Protein AF-A0A3M1EH20-F1 (afdb_monomer)

Solvent-accessible surface area (backbone atoms only — not comparable to full-atom values): 4583 Å² total; per-residue (Å²): 136,82,79,75,78,84,69,76,74,49,72,47,78,40,85,48,34,6,36,95,76,47,41,91,88,38,63,58,56,43,39,72,50,56,65,62,35,79,44,76,33,32,38,40,18,74,48,12,33,32,33,44,27,37,48,18,42,37,37,31,54,82,45,36,68,38,72,46,77,34,64,75,47,46,78,39,76,64,90,88,126

Nearest PDB structures (foldseek):
  4nuh-assembly1_A  TM=8.196E-01  e=2.013E-01  Leucosporidium
  5uyt-assembly1_A  TM=7.906E-01  e=5.215E-01  Flavobacteriaceae bacterium 3519-10
  3uyv-assembly1_A-2  TM=5.319E-01  e=2.406E-01  Leucosporidium sp. AY30
  7dc5-assembly2_B  TM=7.606E-01  e=4.443E+00  Typhula ishikariensis
  5b5h-assembly1_A  TM=6.845E-01  e=6.350E+00  Typhula ishikariensis

Mean predicted aligned error: 5.78 Å

pLDDT: mean 89.76, std 15.02, range [40.97, 98.44]

Foldseek 3Di:
DDDDPPDDFAEDEQADAAAPPNDQPGPDWSAEDDALAEEGHAYEAASTEHEYEHNYEYEYHYYYPYYHYYHNYHYHYDPDD

Sequence (81 aa):
MAAQETREPYSACIAGQNGRSGRLAATPKAAKFGMRSTVIANIYVPNGTLWLRQKTQATGAFLGRWVVVGEKVRLTLASGF

Structure (mmCIF, N/CA/C/O backbone):
data_AF-A0A3M1EH20-F1
#
_entry.id   AF-A0A3M1EH20-F1
#
loop_
_atom_site.group_PDB
_atom_site.id
_atom_site.type_symbol
_atom_site.label_atom_id
_atom_site.label_alt_id
_atom_site.label_comp_id
_atom_site.label_asym_id
_atom_site.label_entity_id
_atom_site.label_seq_id
_atom_site.pdbx_PDB_ins_code
_atom_site.Cartn_x
_atom_site.Cartn_y
_atom_site.Cartn_z
_atom_site.occupancy
_atom_site.B_iso_or_equiv
_atom_site.auth_seq_id
_atom_site.auth_comp_id
_atom_site.auth_asym_id
_atom_site.auth_atom_id
_atom_site.pdbx_PDB_model_num
ATOM 1 N N . MET A 1 1 ? -31.181 -3.843 20.442 1.00 41.91 1 MET A N 1
ATOM 2 C CA . MET A 1 1 ? -29.779 -4.235 20.188 1.00 41.91 1 MET A CA 1
ATOM 3 C C . MET A 1 1 ? -29.730 -4.728 18.748 1.00 41.91 1 MET A C 1
ATOM 5 O O . MET A 1 1 ? -30.194 -5.825 18.483 1.00 41.91 1 MET A O 1
ATOM 9 N N . ALA A 1 2 ? -29.379 -3.858 17.797 1.00 40.97 2 ALA A N 1
ATOM 10 C CA . ALA A 1 2 ? -29.414 -4.202 16.376 1.00 40.97 2 ALA A CA 1
ATOM 11 C C . ALA A 1 2 ? -28.152 -4.999 16.029 1.00 40.97 2 ALA A C 1
ATOM 13 O O . ALA A 1 2 ? -27.045 -4.484 16.186 1.00 40.97 2 ALA A O 1
ATOM 14 N N . ALA A 1 3 ? -28.323 -6.249 15.601 1.00 50.41 3 ALA A N 1
ATOM 15 C CA . ALA A 1 3 ? -27.255 -7.010 14.976 1.00 50.41 3 ALA A CA 1
ATOM 16 C C . ALA A 1 3 ? -26.839 -6.256 13.707 1.00 50.41 3 ALA A C 1
ATOM 18 O O . ALA A 1 3 ? -27.646 -6.077 12.795 1.00 50.41 3 ALA A O 1
ATOM 19 N N . GLN A 1 4 ? -25.611 -5.738 13.684 1.00 52.41 4 GLN A N 1
ATOM 20 C CA . GLN A 1 4 ? -25.033 -5.229 12.452 1.00 52.41 4 GLN A CA 1
ATOM 21 C C . GLN A 1 4 ? -24.800 -6.435 11.546 1.00 52.41 4 GLN A C 1
ATOM 23 O O . GLN A 1 4 ? -24.035 -7.333 11.883 1.00 52.41 4 GLN A O 1
ATOM 28 N N . GLU A 1 5 ? -25.529 -6.458 10.436 1.00 50.06 5 GLU A N 1
ATOM 29 C CA . GLU A 1 5 ? -25.346 -7.369 9.314 1.00 50.06 5 GLU A CA 1
ATOM 30 C C . GLU A 1 5 ? -23.847 -7.471 8.990 1.00 50.06 5 GLU A C 1
ATOM 32 O O . GLU A 1 5 ? -23.209 -6.467 8.655 1.00 50.06 5 GLU A O 1
ATOM 37 N N . THR A 1 6 ? -23.261 -8.661 9.145 1.00 58.59 6 THR A N 1
ATOM 38 C CA . THR A 1 6 ? -21.881 -8.945 8.741 1.00 58.59 6 THR A CA 1
ATOM 39 C C . THR A 1 6 ? -21.824 -8.893 7.223 1.00 58.59 6 THR A C 1
ATOM 41 O O . THR A 1 6 ? -21.989 -9.898 6.540 1.00 58.59 6 THR A O 1
ATOM 44 N N . ARG A 1 7 ? -21.663 -7.688 6.677 1.00 59.22 7 ARG A N 1
ATOM 45 C CA . ARG A 1 7 ? -21.355 -7.505 5.263 1.00 59.22 7 ARG A CA 1
ATOM 46 C C . ARG A 1 7 ? -19.977 -8.104 5.026 1.00 59.22 7 ARG A C 1
ATOM 48 O O . ARG A 1 7 ? -19.012 -7.651 5.639 1.00 59.22 7 ARG A O 1
ATOM 55 N N . GLU A 1 8 ? -19.914 -9.110 4.160 1.00 61.62 8 GLU A N 1
ATOM 56 C CA . GLU A 1 8 ? -18.663 -9.688 3.669 1.00 61.62 8 GLU A CA 1
ATOM 57 C C . GLU A 1 8 ? -17.665 -8.564 3.328 1.00 61.62 8 GLU A C 1
ATOM 59 O O . GLU A 1 8 ? -18.052 -7.564 2.705 1.00 61.62 8 GLU A O 1
ATOM 64 N N . PRO A 1 9 ? -16.393 -8.663 3.748 1.00 67.50 9 PRO A N 1
ATOM 65 C CA . PRO A 1 9 ? -15.426 -7.605 3.507 1.00 67.50 9 PRO A CA 1
ATOM 66 C C . PRO A 1 9 ? -15.228 -7.402 2.000 1.00 67.50 9 PRO A C 1
ATOM 68 O O . PRO A 1 9 ? -14.869 -8.329 1.268 1.00 67.50 9 PRO A O 1
ATOM 71 N N . TYR A 1 10 ? -15.428 -6.166 1.527 1.00 86.06 10 TYR A N 1
ATOM 72 C CA . TYR A 1 10 ? -15.219 -5.821 0.121 1.00 86.06 10 TYR A CA 1
ATOM 73 C C . TYR A 1 10 ? -13.813 -6.226 -0.314 1.00 86.06 10 TYR A C 1
ATOM 75 O O . TYR A 1 10 ? -12.825 -5.817 0.293 1.00 86.06 10 TYR A O 1
ATOM 83 N N . SER A 1 11 ? -13.726 -7.028 -1.370 1.00 91.19 11 SER A N 1
ATOM 84 C CA . SER A 1 11 ? -12.460 -7.551 -1.872 1.00 91.19 11 SER A CA 1
ATOM 85 C C . SER A 1 11 ? -12.212 -7.043 -3.287 1.00 91.19 11 SER A C 1
ATOM 87 O O . SER A 1 11 ? -13.084 -7.133 -4.149 1.00 91.19 11 SER A O 1
ATOM 89 N N . ALA A 1 12 ? -11.022 -6.495 -3.528 1.00 93.06 12 ALA A N 1
ATOM 90 C CA . ALA A 1 12 ? -10.614 -5.969 -4.822 1.00 93.06 12 ALA A CA 1
ATOM 91 C C . ALA A 1 12 ? -9.271 -6.568 -5.257 1.00 93.06 12 ALA A C 1
ATOM 93 O O . ALA A 1 12 ? -8.265 -6.477 -4.549 1.00 93.06 12 ALA A O 1
ATOM 94 N N . CYS A 1 13 ? -9.256 -7.139 -6.461 1.00 94.69 13 CYS A N 1
ATOM 95 C CA . CYS A 1 13 ? -8.051 -7.607 -7.138 1.00 94.69 13 CYS A CA 1
ATOM 96 C C . CYS A 1 13 ? -7.645 -6.606 -8.223 1.00 94.69 13 CYS A C 1
ATOM 98 O O . CYS A 1 13 ? -8.461 -6.200 -9.049 1.00 94.69 13 CYS A O 1
ATOM 100 N N . ILE A 1 14 ? -6.369 -6.226 -8.236 1.00 96.81 14 ILE A N 1
ATOM 101 C CA . ILE A 1 14 ? -5.781 -5.323 -9.219 1.00 96.81 14 ILE A CA 1
ATOM 102 C C . ILE A 1 14 ? -4.720 -6.100 -9.989 1.00 96.81 14 ILE A C 1
ATOM 104 O O . ILE A 1 14 ? -3.566 -6.192 -9.576 1.00 96.81 14 ILE A O 1
ATOM 108 N N . ALA A 1 15 ? -5.118 -6.644 -11.140 1.00 94.12 15 ALA A N 1
ATOM 109 C CA . ALA A 1 15 ? -4.247 -7.438 -12.009 1.00 94.12 15 ALA A CA 1
ATOM 110 C C . ALA A 1 15 ? -3.158 -6.612 -12.731 1.00 94.12 15 ALA A C 1
ATOM 112 O O . ALA A 1 15 ? -2.243 -7.185 -13.325 1.00 94.12 15 ALA A O 1
ATOM 113 N N . GLY A 1 16 ? -3.253 -5.278 -12.680 1.00 93.94 16 GLY A N 1
ATOM 114 C CA . GLY A 1 16 ? -2.304 -4.351 -13.293 1.00 93.94 16 GLY A CA 1
ATOM 115 C C . GLY A 1 16 ? -0.923 -4.330 -12.627 1.00 93.94 16 GLY A C 1
ATOM 116 O O . GLY A 1 16 ? -0.700 -4.882 -11.551 1.00 93.94 16 GLY A O 1
ATOM 117 N N . GLN A 1 17 ? 0.015 -3.641 -13.274 1.00 97.56 17 GLN A N 1
ATOM 118 C CA . GLN A 1 17 ? 1.411 -3.530 -12.848 1.00 97.56 17 GLN A CA 1
ATOM 119 C C . GLN A 1 17 ? 1.845 -2.066 -12.698 1.00 97.56 17 GLN A C 1
ATOM 121 O O . GLN A 1 17 ? 1.118 -1.140 -13.057 1.00 97.56 17 GLN A O 1
ATOM 126 N N . ASN A 1 18 ? 3.052 -1.843 -12.174 1.00 98.00 18 ASN A N 1
ATOM 127 C CA . ASN A 1 18 ? 3.621 -0.497 -12.110 1.00 98.00 18 ASN A CA 1
ATOM 128 C C . ASN A 1 18 ? 3.997 0.006 -13.509 1.00 98.00 18 ASN A C 1
ATOM 130 O O . ASN A 1 18 ? 4.899 -0.546 -14.146 1.00 98.00 18 ASN A O 1
ATOM 134 N N . GLY A 1 19 ? 3.361 1.087 -13.957 1.00 96.50 19 GLY A N 1
ATOM 135 C CA . GLY A 1 19 ? 3.573 1.660 -15.284 1.00 96.50 19 GLY A CA 1
ATOM 136 C C . GLY A 1 19 ? 3.557 0.603 -16.391 1.00 96.50 19 GLY A C 1
ATOM 137 O O . GLY A 1 19 ? 2.852 -0.401 -16.319 1.00 96.50 19 GLY A O 1
ATOM 138 N N . ARG A 1 20 ? 4.384 0.806 -17.418 1.00 95.69 20 ARG A N 1
ATOM 139 C CA . ARG A 1 20 ? 4.526 -0.160 -18.520 1.00 95.69 20 ARG A CA 1
ATOM 140 C C . ARG A 1 20 ? 5.561 -1.261 -18.254 1.00 95.69 20 ARG A C 1
ATOM 142 O O . ARG A 1 20 ? 5.517 -2.292 -18.910 1.00 95.69 20 ARG A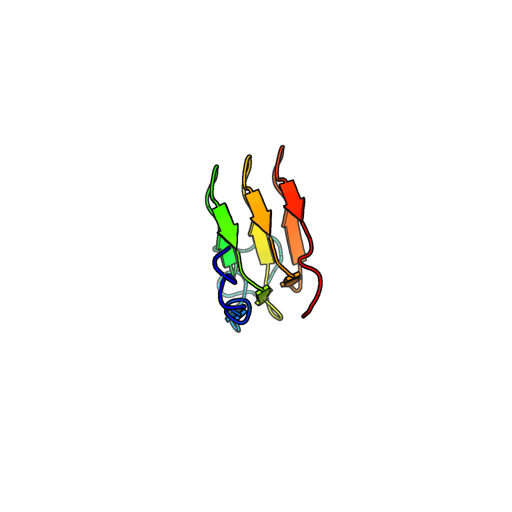 O 1
ATOM 149 N N . SER A 1 21 ? 6.499 -1.048 -17.329 1.00 93.81 21 SER A N 1
ATOM 150 C CA . SER A 1 21 ? 7.653 -1.941 -17.131 1.00 93.81 21 SER A CA 1
ATOM 151 C C . SER A 1 21 ? 7.526 -2.901 -15.949 1.00 93.81 21 SER A C 1
ATOM 153 O O . SER A 1 21 ? 8.383 -3.764 -15.782 1.00 93.81 21 SER A O 1
ATOM 155 N N . GLY A 1 22 ? 6.532 -2.720 -15.074 1.00 94.31 22 GLY A N 1
ATOM 156 C CA . GLY A 1 22 ? 6.344 -3.537 -13.871 1.00 94.31 22 GLY A CA 1
ATOM 157 C C . GLY A 1 22 ? 7.438 -3.374 -12.806 1.00 94.31 22 GLY A C 1
ATOM 158 O O . GLY A 1 22 ? 7.401 -4.047 -11.776 1.00 94.31 22 GLY A O 1
ATOM 159 N N . ARG A 1 23 ? 8.420 -2.483 -13.013 1.00 96.00 23 ARG A N 1
ATOM 160 C CA . ARG A 1 23 ? 9.533 -2.258 -12.075 1.00 96.00 23 ARG A CA 1
ATOM 161 C C . ARG A 1 23 ? 9.044 -1.536 -10.818 1.00 96.00 23 ARG A C 1
ATOM 163 O O . ARG A 1 23 ? 8.133 -0.710 -10.876 1.00 96.00 23 ARG A O 1
ATOM 170 N N . LEU A 1 24 ? 9.702 -1.769 -9.681 1.00 93.69 24 LEU A N 1
ATOM 171 C CA . LEU A 1 24 ? 9.336 -1.133 -8.408 1.00 93.69 24 LEU A CA 1
ATOM 172 C C . LEU A 1 24 ? 9.317 0.402 -8.500 1.00 93.69 24 LEU A C 1
ATOM 174 O O . LEU A 1 24 ? 8.384 1.031 -8.010 1.00 93.69 24 LEU A O 1
ATOM 178 N N . ALA A 1 25 ? 10.300 1.012 -9.168 1.00 94.81 25 ALA A N 1
ATOM 179 C CA . ALA A 1 25 ? 10.386 2.465 -9.329 1.00 94.81 25 ALA A CA 1
ATOM 180 C C . ALA A 1 25 ? 9.400 3.044 -10.366 1.00 94.81 25 ALA A C 1
ATOM 182 O O . ALA A 1 25 ? 9.159 4.247 -10.354 1.00 94.81 25 ALA A O 1
ATOM 183 N N . ALA A 1 26 ? 8.789 2.215 -11.221 1.00 97.12 26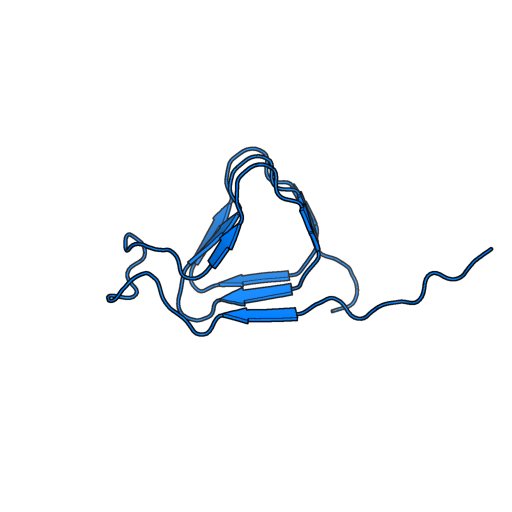 ALA A N 1
ATOM 184 C CA . ALA A 1 26 ? 7.925 2.686 -12.301 1.00 97.12 26 ALA A CA 1
ATOM 185 C C . ALA A 1 26 ? 6.654 3.382 -11.784 1.00 97.12 26 ALA A C 1
ATOM 187 O O . ALA A 1 26 ? 6.188 3.132 -10.663 1.00 97.12 26 ALA A O 1
ATOM 188 N N . THR A 1 27 ? 6.105 4.270 -12.611 1.00 95.25 27 THR A N 1
ATOM 189 C CA . THR A 1 27 ? 4.888 5.040 -12.340 1.00 95.25 27 THR A CA 1
ATOM 190 C C . THR A 1 27 ? 3.876 4.877 -13.483 1.00 95.25 27 THR A C 1
ATOM 192 O O . THR A 1 27 ? 4.281 4.694 -14.632 1.00 95.25 27 THR A O 1
ATOM 195 N N . PRO A 1 28 ? 2.562 4.932 -13.189 1.00 96.06 28 PRO A N 1
ATOM 196 C CA . PRO A 1 28 ? 1.961 4.936 -11.849 1.00 96.06 28 PRO A CA 1
ATOM 197 C C . PRO A 1 28 ? 2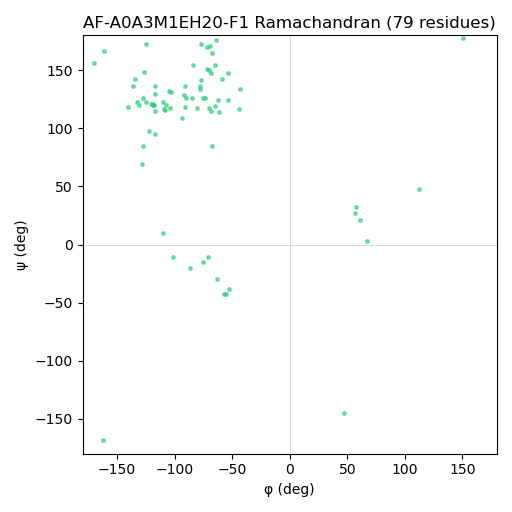.165 3.600 -11.109 1.00 96.06 28 PRO A C 1
ATOM 199 O O . PRO A 1 28 ? 2.545 2.600 -11.711 1.00 96.06 28 PRO A O 1
ATOM 202 N N . LYS A 1 29 ? 1.945 3.584 -9.787 1.00 97.44 29 LYS A N 1
ATOM 203 C CA . LYS A 1 29 ? 1.851 2.318 -9.037 1.00 97.44 29 LYS A CA 1
ATOM 204 C C . LYS A 1 29 ? 0.556 1.605 -9.411 1.00 97.44 29 LYS A C 1
ATOM 206 O O . LYS A 1 29 ? -0.423 2.284 -9.714 1.00 97.44 29 LYS A O 1
ATOM 211 N N . ALA A 1 30 ? 0.558 0.277 -9.347 1.00 97.75 30 ALA A N 1
ATOM 212 C CA . ALA A 1 30 ? -0.610 -0.531 -9.693 1.00 97.75 30 ALA A CA 1
ATOM 213 C C . ALA A 1 30 ? -1.853 -0.165 -8.861 1.00 97.75 30 ALA A C 1
ATOM 215 O O . ALA A 1 30 ? -2.931 -0.006 -9.423 1.00 97.75 30 ALA A O 1
ATOM 216 N N . ALA A 1 31 ? -1.699 0.052 -7.550 1.00 97.62 31 ALA A N 1
ATOM 217 C CA . ALA A 1 31 ? -2.753 0.598 -6.698 1.00 97.62 31 ALA A CA 1
ATOM 218 C C . ALA A 1 31 ? -2.191 1.662 -5.749 1.00 97.62 31 ALA A C 1
ATOM 220 O O . ALA A 1 31 ? -1.129 1.490 -5.143 1.00 97.62 31 ALA A O 1
ATOM 221 N N . LYS A 1 32 ? -2.908 2.778 -5.601 1.00 97.44 32 LYS A N 1
ATOM 222 C CA . LYS A 1 32 ? -2.507 3.885 -4.728 1.00 97.44 32 LYS A CA 1
ATOM 223 C C . LYS A 1 32 ? -3.717 4.464 -4.012 1.00 97.44 32 LYS A C 1
ATOM 225 O O . LYS A 1 32 ? -4.577 5.064 -4.650 1.00 97.44 32 LYS A O 1
ATOM 230 N N . PHE A 1 33 ? -3.704 4.386 -2.689 1.00 97.38 33 PHE A N 1
ATOM 231 C CA . PHE A 1 33 ? -4.620 5.130 -1.834 1.00 97.38 33 PHE A CA 1
ATOM 232 C C . PHE A 1 33 ? -3.996 6.475 -1.458 1.00 97.38 33 PHE A C 1
ATOM 234 O O . PHE A 1 33 ? -2.795 6.572 -1.186 1.00 97.38 33 PHE A O 1
ATOM 241 N N . GLY A 1 34 ? -4.802 7.535 -1.524 1.00 97.31 34 GLY A N 1
ATOM 242 C CA . GLY A 1 34 ? -4.378 8.907 -1.259 1.00 97.31 34 GLY A CA 1
ATOM 243 C C . GLY A 1 34 ? -3.929 9.136 0.186 1.00 97.31 34 GLY A C 1
ATOM 244 O O . GLY A 1 34 ? -3.977 8.250 1.031 1.00 97.31 34 GLY A O 1
ATOM 245 N N . MET A 1 35 ? -3.443 10.345 0.475 1.00 98.12 35 MET A N 1
ATOM 246 C CA . MET A 1 35 ? -3.169 10.722 1.867 1.00 98.12 35 MET A CA 1
ATOM 247 C C . MET A 1 35 ? -4.488 10.854 2.626 1.00 98.12 35 MET A C 1
ATOM 249 O O . MET A 1 35 ? -5.464 11.329 2.049 1.00 98.12 35 MET A O 1
ATOM 253 N N . ARG A 1 36 ? -4.483 10.535 3.927 1.00 97.88 36 ARG A N 1
ATOM 254 C CA . ARG A 1 36 ? -5.652 10.697 4.817 1.00 97.88 36 ARG A CA 1
ATOM 255 C C . ARG A 1 36 ? -6.897 9.939 4.328 1.00 97.88 36 ARG A C 1
ATOM 257 O O . ARG A 1 36 ? -8.013 10.407 4.519 1.00 97.88 36 ARG A O 1
ATOM 264 N N . SER A 1 37 ? -6.710 8.801 3.663 1.00 97.56 37 SER A N 1
ATOM 265 C CA . SER A 1 37 ? -7.819 7.957 3.215 1.00 97.56 37 SER A CA 1
ATOM 266 C C . SER A 1 37 ? -8.291 7.012 4.326 1.00 97.56 37 SER A C 1
ATOM 268 O O . SER A 1 37 ? -7.507 6.636 5.199 1.00 97.56 37 SER A O 1
ATOM 270 N N . THR A 1 38 ? -9.558 6.602 4.259 1.00 96.69 38 THR A N 1
ATOM 271 C CA . THR A 1 38 ? -10.108 5.487 5.043 1.00 96.69 38 THR A CA 1
ATOM 272 C C . THR A 1 38 ? -10.400 4.343 4.082 1.00 96.69 38 THR A C 1
ATOM 274 O O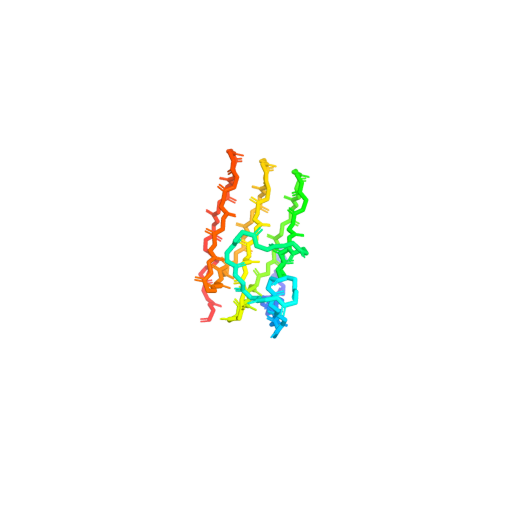 . THR A 1 38 ? -11.125 4.537 3.109 1.00 96.69 38 THR A O 1
ATOM 277 N N . VAL A 1 39 ? -9.812 3.173 4.323 1.00 94.69 39 VAL A N 1
ATOM 278 C CA . VAL A 1 39 ? -9.956 1.989 3.468 1.00 94.69 39 VAL A CA 1
ATOM 279 C C . VAL A 1 39 ? -10.450 0.830 4.322 1.00 94.69 39 VAL A C 1
ATOM 281 O O . VAL A 1 39 ? -9.810 0.485 5.308 1.00 94.69 39 VAL A O 1
ATOM 284 N N . ILE A 1 40 ? -11.585 0.239 3.953 1.00 94.00 40 ILE A N 1
ATOM 285 C CA . ILE A 1 40 ? -12.154 -0.938 4.622 1.00 94.00 40 ILE A CA 1
ATOM 286 C C . ILE A 1 40 ? -12.409 -1.984 3.538 1.00 94.00 40 ILE A C 1
ATOM 288 O O . ILE A 1 40 ? -13.477 -1.993 2.929 1.00 94.00 40 ILE A O 1
ATOM 292 N N . ALA A 1 41 ? -11.379 -2.763 3.208 1.00 92.38 41 ALA A N 1
ATOM 293 C CA . ALA A 1 41 ? -11.404 -3.726 2.109 1.00 92.38 41 ALA A CA 1
ATOM 294 C C . ALA A 1 41 ? -10.170 -4.635 2.124 1.00 92.38 41 ALA A C 1
ATOM 296 O O . ALA A 1 41 ? -9.097 -4.227 2.571 1.00 92.38 41 ALA A O 1
ATOM 297 N N . ASN A 1 42 ? -10.297 -5.815 1.522 1.00 92.81 42 ASN A N 1
ATOM 298 C CA . ASN A 1 42 ? -9.162 -6.637 1.123 1.00 92.81 42 ASN A CA 1
ATOM 299 C C . ASN A 1 42 ? -8.662 -6.198 -0.243 1.00 92.81 42 ASN A C 1
ATOM 301 O O . ASN A 1 42 ? -9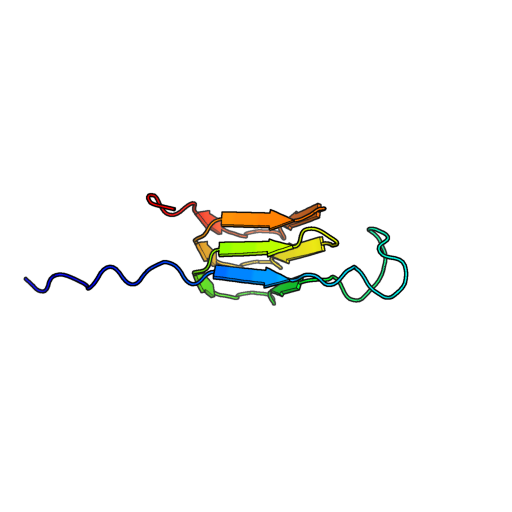.421 -6.162 -1.210 1.00 92.81 42 ASN A O 1
ATOM 305 N N . ILE A 1 43 ? -7.377 -5.891 -0.339 1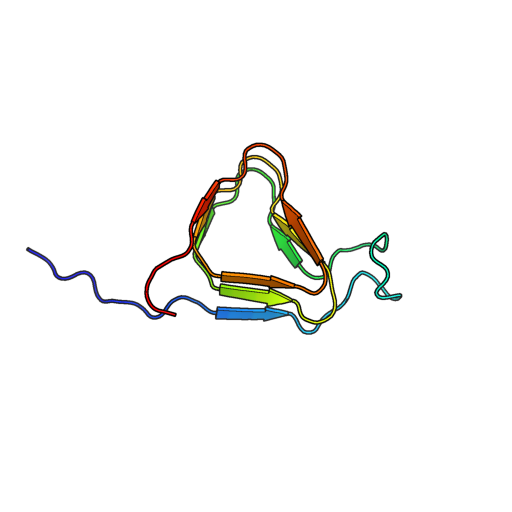.00 95.38 43 ILE A N 1
ATOM 306 C CA . ILE A 1 43 ? -6.750 -5.414 -1.562 1.00 95.38 43 ILE A CA 1
ATOM 307 C C . ILE A 1 43 ? -5.638 -6.378 -1.955 1.00 95.38 43 ILE A C 1
ATOM 309 O O . ILE A 1 43 ? -4.683 -6.568 -1.202 1.00 95.38 43 ILE A O 1
ATOM 313 N N . TYR A 1 44 ? -5.746 -6.946 -3.155 1.00 96.12 44 TYR A N 1
ATOM 314 C CA . TYR A 1 44 ? -4.768 -7.871 -3.723 1.00 96.12 44 TYR A CA 1
ATOM 315 C C . TYR A 1 44 ? -4.166 -7.299 -5.015 1.00 96.12 44 TYR A C 1
ATOM 317 O O . TYR A 1 44 ? -4.884 -7.028 -5.976 1.00 96.12 44 TYR A O 1
ATOM 325 N N . VAL A 1 45 ? -2.845 -7.095 -5.047 1.00 97.62 45 VAL A N 1
ATOM 326 C CA . VAL A 1 45 ? -2.107 -6.445 -6.153 1.00 97.62 45 VAL A CA 1
ATOM 327 C C . VAL A 1 45 ? -0.930 -7.327 -6.605 1.00 97.62 45 VAL A C 1
ATOM 329 O O . VAL A 1 45 ? 0.237 -6.998 -6.359 1.00 97.62 45 VAL A O 1
ATOM 332 N N . PRO A 1 46 ? -1.196 -8.482 -7.242 1.00 96.44 46 PRO A N 1
ATOM 333 C CA . PRO A 1 46 ? -0.197 -9.534 -7.460 1.00 96.44 46 PRO A CA 1
ATOM 334 C C . PRO A 1 46 ? 0.975 -9.104 -8.344 1.00 96.44 46 PRO A C 1
ATOM 336 O O . PRO A 1 46 ? 2.087 -9.591 -8.170 1.00 96.44 46 PRO A O 1
ATOM 339 N N . ASN A 1 47 ? 0.748 -8.170 -9.270 1.00 96.19 47 ASN A N 1
ATOM 340 C CA . ASN A 1 47 ? 1.719 -7.811 -10.307 1.00 96.19 47 ASN A CA 1
ATOM 341 C C . ASN A 1 47 ? 2.331 -6.417 -10.116 1.00 96.19 47 ASN A C 1
ATOM 343 O O . ASN A 1 47 ? 3.037 -5.914 -10.994 1.00 96.19 47 ASN A O 1
ATOM 347 N N . GLY A 1 48 ? 2.096 -5.767 -8.975 1.00 97.06 48 GLY A N 1
ATOM 348 C CA . GLY A 1 48 ? 2.548 -4.396 -8.782 1.00 97.06 48 GLY A CA 1
ATOM 349 C C . GLY A 1 48 ? 2.594 -3.936 -7.338 1.00 97.06 48 GLY A C 1
ATOM 350 O O . GLY A 1 48 ? 2.542 -4.719 -6.392 1.00 97.06 48 GLY A O 1
ATOM 351 N N . THR A 1 49 ? 2.766 -2.629 -7.179 1.00 98.38 49 THR A N 1
ATOM 352 C CA . THR A 1 49 ? 2.856 -2.000 -5.868 1.00 98.38 49 THR A CA 1
ATOM 353 C C . THR A 1 49 ? 1.487 -1.540 -5.394 1.00 98.38 49 THR A C 1
ATOM 355 O O . THR A 1 49 ? 0.810 -0.773 -6.083 1.00 98.38 49 THR A O 1
ATOM 358 N N . LEU A 1 50 ? 1.147 -1.947 -4.175 1.00 98.06 50 LEU A N 1
ATOM 359 C CA . LEU A 1 50 ? 0.096 -1.361 -3.362 1.00 98.06 50 LEU A CA 1
ATOM 360 C C . LEU A 1 50 ? 0.698 -0.259 -2.485 1.00 98.06 50 LEU A C 1
ATOM 362 O O . LEU A 1 50 ? 1.571 -0.529 -1.662 1.00 98.06 50 LEU A O 1
ATOM 366 N N . TRP A 1 51 ? 0.251 0.985 -2.655 1.00 98.19 51 TRP A N 1
ATOM 367 C CA . TRP A 1 51 ? 0.738 2.115 -1.861 1.00 98.19 51 TRP A CA 1
ATOM 368 C C . TRP A 1 51 ? -0.371 2.739 -1.015 1.00 98.19 51 TRP A C 1
ATOM 370 O O . TRP A 1 51 ? -1.297 3.358 -1.542 1.00 98.19 51 TRP A O 1
ATOM 380 N N . LEU A 1 52 ? -0.229 2.634 0.305 1.00 98.19 52 LEU A N 1
ATOM 381 C CA . LEU A 1 52 ? -1.015 3.375 1.290 1.00 98.19 52 LEU A CA 1
ATOM 382 C C . LEU A 1 52 ? -0.249 4.646 1.665 1.00 98.19 52 LEU A C 1
ATOM 384 O O . LEU A 1 52 ? 0.805 4.574 2.299 1.00 98.19 52 LEU A O 1
ATOM 388 N N . ARG A 1 53 ? -0.725 5.822 1.241 1.00 98.31 53 ARG A N 1
ATOM 389 C CA . ARG A 1 53 ? -0.043 7.090 1.554 1.00 98.31 53 ARG A CA 1
ATOM 390 C C . ARG A 1 53 ? -0.293 7.534 2.997 1.00 98.31 53 ARG A C 1
ATOM 392 O O . ARG A 1 53 ? -1.081 6.941 3.727 1.00 98.31 53 ARG A O 1
ATOM 399 N N . GLN A 1 54 ? 0.415 8.583 3.409 1.00 98.44 54 GLN A N 1
ATOM 400 C CA . GLN A 1 54 ? 0.501 9.028 4.797 1.00 98.44 54 GLN A CA 1
ATOM 401 C C . GLN A 1 54 ? -0.865 9.262 5.449 1.00 98.44 54 GLN A C 1
ATOM 403 O O . GLN A 1 54 ? -1.795 9.761 4.806 1.00 98.44 54 GLN A O 1
ATOM 408 N N . LYS A 1 55 ? -0.941 8.999 6.760 1.00 98.25 55 LYS A N 1
ATOM 409 C CA . LYS A 1 55 ? -2.134 9.230 7.599 1.00 98.25 55 LYS A CA 1
ATOM 410 C C . LYS A 1 55 ? -3.378 8.434 7.166 1.00 98.25 55 LYS A C 1
ATOM 412 O O . LYS A 1 55 ? -4.491 8.841 7.481 1.00 98.25 55 LYS A O 1
ATOM 417 N N . THR A 1 56 ? -3.204 7.344 6.420 1.00 98.31 56 THR A N 1
ATOM 418 C CA . THR A 1 56 ? -4.305 6.4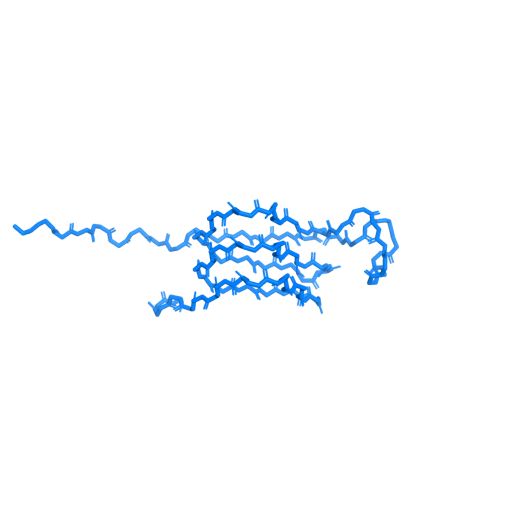51 6.018 1.00 98.31 56 THR A CA 1
ATOM 419 C C . THR A 1 56 ? -4.721 5.549 7.178 1.00 98.31 56 THR A C 1
ATOM 421 O O . THR A 1 56 ? -3.871 5.069 7.929 1.00 98.31 56 THR A O 1
ATOM 424 N N . GLN A 1 57 ? -6.022 5.305 7.312 1.00 97.88 57 GLN A N 1
ATOM 425 C CA . GLN A 1 57 ? -6.592 4.298 8.206 1.00 97.88 57 GLN A CA 1
ATOM 426 C C . GLN A 1 57 ? -7.118 3.156 7.344 1.00 97.88 57 GLN A C 1
ATOM 428 O O . GLN A 1 57 ? -7.995 3.368 6.510 1.00 97.88 57 GLN A O 1
ATOM 433 N N . ALA A 1 58 ? -6.537 1.973 7.491 1.00 96.06 58 ALA A N 1
ATOM 434 C CA . ALA A 1 58 ? -6.784 0.851 6.602 1.00 96.06 58 ALA A CA 1
ATOM 435 C C . ALA A 1 58 ? -7.090 -0.413 7.410 1.00 96.06 58 ALA A C 1
ATOM 437 O O . ALA A 1 58 ? -6.257 -0.878 8.188 1.00 96.06 58 ALA A O 1
ATOM 438 N N . THR A 1 59 ? -8.283 -0.960 7.193 1.00 95.06 59 THR A N 1
ATOM 439 C CA . THR A 1 59 ? -8.773 -2.190 7.813 1.00 95.06 59 THR A CA 1
ATOM 440 C C . THR A 1 59 ? -9.043 -3.225 6.728 1.00 95.06 59 THR A C 1
ATOM 442 O O . THR A 1 59 ? -9.828 -2.967 5.817 1.00 95.06 59 THR A O 1
ATOM 445 N N . GLY A 1 60 ? -8.372 -4.373 6.784 1.00 92.81 60 GLY A N 1
ATOM 446 C CA . GLY A 1 60 ? -8.369 -5.324 5.670 1.00 92.81 60 GLY A CA 1
ATOM 447 C C . GLY A 1 60 ? -7.096 -6.158 5.569 1.00 92.81 60 GLY A C 1
ATOM 448 O O . GLY A 1 60 ? -6.133 -5.937 6.307 1.00 92.81 60 GLY A O 1
ATOM 449 N N . ALA A 1 61 ? -7.067 -7.073 4.604 1.00 92.75 61 ALA A N 1
ATOM 450 C CA . ALA A 1 61 ? -5.845 -7.691 4.103 1.00 92.75 61 ALA A CA 1
ATOM 451 C C . ALA A 1 61 ? -5.278 -6.870 2.929 1.00 92.75 61 ALA A C 1
ATOM 453 O O . ALA A 1 61 ? -5.969 -6.614 1.949 1.00 92.75 61 ALA A O 1
ATOM 454 N N . PHE A 1 62 ? -4.009 -6.463 3.006 1.00 94.88 62 PHE A N 1
ATOM 455 C CA . PHE A 1 62 ? -3.355 -5.619 1.99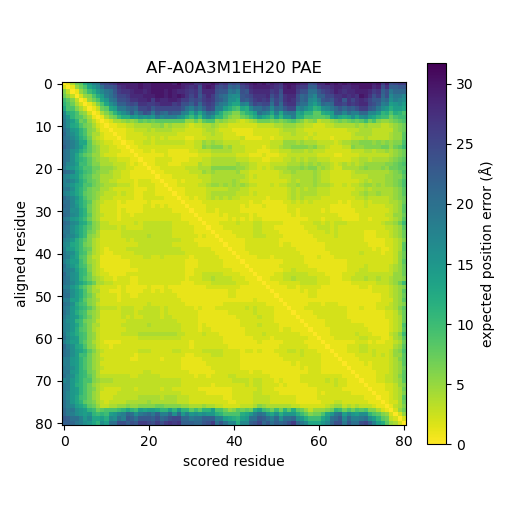6 1.00 94.88 62 PHE A CA 1
ATOM 456 C C . PHE A 1 62 ? -2.128 -6.335 1.442 1.00 94.88 62 PHE A C 1
ATOM 458 O O . PHE A 1 62 ? -1.051 -6.314 2.035 1.00 94.88 62 PHE A O 1
ATOM 465 N N . LEU A 1 63 ? -2.306 -6.980 0.297 1.00 95.25 63 LEU A N 1
ATOM 466 C CA . LEU A 1 63 ? -1.325 -7.850 -0.331 1.00 95.25 63 LEU A CA 1
ATOM 467 C C . LEU A 1 63 ? -0.922 -7.273 -1.684 1.00 95.25 63 LEU A C 1
ATOM 469 O O . LEU A 1 63 ? -1.758 -6.862 -2.486 1.00 95.25 63 LEU A O 1
ATOM 473 N N . GLY A 1 64 ? 0.369 -7.282 -1.974 1.00 95.50 64 GLY A N 1
ATOM 474 C CA . GLY A 1 64 ? 0.865 -6.963 -3.303 1.00 95.50 64 GLY A CA 1
ATOM 475 C C . GLY A 1 64 ? 2.280 -7.467 -3.495 1.00 95.50 64 GLY A C 1
ATOM 476 O O . GLY A 1 64 ? 2.951 -7.798 -2.518 1.00 95.50 64 GLY A O 1
ATOM 477 N N . ARG A 1 65 ? 2.757 -7.484 -4.746 1.00 96.56 65 ARG A N 1
ATOM 478 C CA . ARG A 1 65 ? 4.165 -7.813 -5.040 1.00 96.56 65 ARG A CA 1
ATOM 479 C C . ARG A 1 65 ? 5.118 -6.945 -4.224 1.00 96.56 65 ARG A C 1
ATOM 481 O O . ARG A 1 65 ? 6.150 -7.412 -3.755 1.00 96.56 65 ARG A O 1
ATOM 488 N N . TRP A 1 66 ? 4.738 -5.679 -4.060 1.00 97.62 66 TRP A N 1
ATOM 489 C CA . TRP A 1 66 ? 5.314 -4.783 -3.070 1.00 97.62 66 TRP A CA 1
ATOM 490 C C . TRP A 1 66 ? 4.204 -4.029 -2.351 1.00 97.62 66 TRP A C 1
ATOM 492 O O . TRP A 1 66 ? 3.242 -3.583 -2.980 1.00 97.62 66 TRP A O 1
ATOM 502 N N . VAL A 1 67 ? 4.383 -3.812 -1.052 1.00 97.25 67 VAL A N 1
ATOM 503 C CA . VAL A 1 67 ? 3.500 -2.973 -0.242 1.00 97.25 67 VAL A CA 1
ATOM 504 C C . VAL A 1 67 ? 4.322 -1.817 0.308 1.00 97.25 67 VAL A C 1
ATOM 506 O O . VAL A 1 67 ? 5.321 -2.024 0.991 1.00 97.25 67 VAL A O 1
ATOM 509 N N . VAL A 1 68 ? 3.919 -0.590 -0.018 1.00 97.81 68 VAL A N 1
ATOM 510 C CA . VAL A 1 68 ? 4.529 0.632 0.515 1.00 97.81 68 VAL A CA 1
ATOM 511 C C . VAL A 1 68 ? 3.555 1.257 1.498 1.00 97.81 68 VAL A C 1
ATOM 513 O O . VAL A 1 68 ? 2.436 1.629 1.133 1.00 97.81 68 VAL A O 1
ATOM 516 N N . VAL A 1 69 ? 4.000 1.399 2.742 1.00 97.44 69 VAL A N 1
ATOM 517 C CA . VAL A 1 69 ? 3.226 2.001 3.827 1.00 97.44 69 VAL A CA 1
ATOM 518 C C . VAL A 1 69 ? 3.838 3.354 4.155 1.00 97.44 69 VAL A C 1
ATOM 520 O O . VAL A 1 69 ? 5.004 3.453 4.526 1.00 97.44 69 VAL A O 1
ATOM 523 N N . GLY A 1 70 ? 3.063 4.415 3.950 1.00 97.62 70 GLY A N 1
ATOM 524 C CA . GLY A 1 70 ? 3.472 5.771 4.280 1.00 97.62 70 GLY A CA 1
ATOM 525 C C . GLY A 1 70 ? 3.509 6.025 5.787 1.00 97.62 70 GLY A C 1
ATOM 526 O O . GLY A 1 70 ? 2.994 5.262 6.600 1.00 97.62 70 GLY A O 1
ATOM 527 N N . GLU A 1 71 ? 4.076 7.164 6.164 1.00 98.00 71 GLU A N 1
ATOM 528 C CA . GLU A 1 71 ? 4.139 7.595 7.559 1.00 98.00 71 GLU A CA 1
ATOM 529 C C . GLU A 1 71 ? 2.755 7.729 8.210 1.00 98.00 71 GLU A C 1
ATOM 531 O O . GLU A 1 71 ? 1.798 8.230 7.603 1.00 98.00 71 GLU A O 1
ATOM 536 N N . LYS A 1 72 ? 2.671 7.358 9.494 1.00 98.06 72 LYS A N 1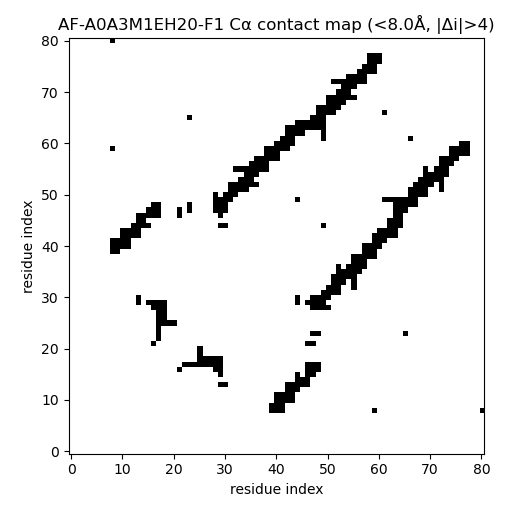
ATOM 537 C CA . LYS A 1 72 ? 1.461 7.486 10.326 1.00 98.06 72 LYS A CA 1
ATOM 538 C C . LYS A 1 72 ? 0.235 6.772 9.738 1.00 98.06 72 LYS A C 1
ATOM 540 O O . LYS A 1 72 ? -0.893 7.197 9.980 1.00 98.06 72 LYS A O 1
ATOM 545 N N . VAL A 1 73 ? 0.441 5.723 8.945 1.00 98.19 73 VAL A N 1
ATOM 546 C CA . VAL A 1 73 ? -0.635 4.824 8.520 1.00 98.19 73 VAL A CA 1
ATOM 547 C C . VAL A 1 73 ? -0.974 3.879 9.670 1.00 98.19 73 VAL A C 1
ATOM 549 O O . VAL A 1 73 ? -0.078 3.342 10.319 1.00 98.19 73 VAL A O 1
ATOM 552 N N . ARG A 1 74 ? -2.268 3.665 9.914 1.00 97.81 74 ARG A N 1
ATOM 553 C CA . ARG A 1 74 ? -2.767 2.628 10.822 1.00 97.81 74 ARG A CA 1
ATOM 554 C C . ARG A 1 74 ? -3.316 1.481 9.982 1.00 97.81 74 ARG A C 1
ATOM 556 O O . ARG A 1 74 ? -4.262 1.688 9.227 1.00 97.81 74 ARG A O 1
ATOM 563 N N . LEU A 1 75 ? -2.706 0.307 10.120 1.00 94.88 75 LEU A N 1
ATOM 564 C CA . LEU A 1 75 ? -3.152 -0.941 9.505 1.00 94.88 75 LEU A CA 1
ATOM 565 C C . LEU A 1 75 ? -3.793 -1.827 10.570 1.00 94.88 75 LEU A C 1
ATOM 567 O O . LEU A 1 75 ? -3.221 -2.025 11.642 1.00 94.88 75 LEU A O 1
ATOM 571 N N . THR A 1 76 ? -4.968 -2.364 10.273 1.00 94.94 76 THR A N 1
ATOM 572 C CA . THR A 1 76 ? -5.679 -3.298 11.144 1.00 94.94 76 THR A CA 1
ATOM 573 C C . THR A 1 76 ? -6.160 -4.478 10.312 1.00 94.94 76 THR A C 1
ATOM 575 O O . THR A 1 76 ? -6.874 -4.307 9.329 1.00 94.94 76 THR A O 1
ATOM 578 N N . LEU A 1 77 ? -5.761 -5.689 10.693 1.00 89.69 77 LEU A N 1
ATOM 579 C CA . LEU A 1 77 ? -6.330 -6.896 10.106 1.00 89.69 77 LEU A CA 1
ATOM 580 C C . LEU A 1 77 ? -7.743 -7.072 10.676 1.00 89.69 77 LEU A C 1
ATOM 582 O O . LEU A 1 77 ? -7.899 -7.063 11.896 1.00 89.69 77 LEU A O 1
ATOM 586 N N . ALA A 1 78 ? -8.764 -7.215 9.828 1.00 80.56 78 ALA A N 1
ATOM 587 C CA . ALA A 1 78 ? -10.068 -7.655 10.321 1.00 80.56 78 ALA A CA 1
ATOM 588 C C . ALA A 1 78 ? -10.018 -9.174 10.557 1.00 80.56 78 ALA A C 1
ATOM 590 O O . ALA A 1 78 ? -9.496 -9.918 9.735 1.00 80.56 78 ALA A O 1
ATOM 591 N N . SER A 1 79 ? -10.504 -9.657 11.695 1.00 65.44 79 SER A N 1
ATOM 592 C CA . SER A 1 79 ? -10.627 -11.096 11.941 1.00 65.44 79 SER A CA 1
ATOM 593 C C . SER A 1 79 ? -11.825 -11.652 11.162 1.00 65.44 79 SER A C 1
ATOM 595 O O . SER A 1 79 ? -12.928 -11.143 11.350 1.00 65.44 79 SER A O 1
ATOM 597 N N . GLY A 1 80 ? -11.620 -12.687 10.341 1.00 59.50 80 GLY A N 1
ATOM 598 C CA . GLY A 1 80 ? -12.689 -13.377 9.596 1.00 59.50 80 GLY A CA 1
ATOM 599 C C . GLY A 1 80 ? -12.641 -13.185 8.077 1.00 59.50 80 GLY A C 1
ATOM 600 O O . GLY A 1 80 ? -13.659 -12.845 7.485 1.00 59.50 80 GLY A O 1
ATOM 601 N N . PHE A 1 81 ? -11.463 -13.364 7.473 1.00 53.97 81 PHE A N 1
ATOM 602 C CA . PHE A 1 81 ? -11.296 -13.448 6.018 1.00 53.97 81 PHE A CA 1
ATOM 603 C C . PHE A 1 81 ? -11.334 -14.892 5.537 1.00 53.97 81 PHE A C 1
ATOM 605 O O . PHE A 1 81 ? -10.797 -15.749 6.277 1.00 53.97 81 PHE A O 1
#

Secondary structure (DSSP, 8-state):
----------EEE----STTT--TT-SS-SEEE-TT-EEESEEEEEEEEEEE-TT-EEES-EEEEEEEE-TT-EEEPPS--

Radius of gyration: 13.81 Å; Cα contacts (8 Å, |Δi|>4): 200; chains: 1; bounding box: 40×24×39 Å